Protein AF-A0A3D4ZFU0-F1 (afdb_monomer_lite)

Foldseek 3Di:
DDPVVVVVVVVCVVVVHDDDDPDDPCVVVLLVCLQPAQEDEDPPDAAPDAEFDDDPVLVSLVSNQPHPHAYEYEQDWPRFYPNYDLPGRTHPHPYYDHDDDDDPSVPDPSD

Radius of gyration: 14.3 Å; chains: 1; bounding box: 29×37×35 Å

Sequence (111 aa):
MSESCARHRLVAQAYALVSLQAENTEFTRLFSELQHADWIVDGLMGTGLKGPLNGIAASLVDAANQSKARILAVDVPSGLGDEVPSDAICIQADMTVTMGLLKRSMFHPST

pLDDT: mean 88.81, std 8.71, range [55.09, 98.44]

Secondary structure (DSSP, 8-state):
--HHHHHHHHHHHHTTPPPP--STT-HHHHHHHHHH-SEEEE-S--TT--S---HHHHHHHHHHHTSSSEEEEESS-TT--TTS-TTS-----SEEE-SSS--GGGG-TT-

Structure (mmCIF, N/CA/C/O backbone):
data_AF-A0A3D4ZFU0-F1
#
_entry.id   AF-A0A3D4ZFU0-F1
#
loop_
_atom_site.group_PDB
_atom_site.id
_atom_site.type_symbol
_atom_site.label_atom_id
_atom_site.label_alt_id
_atom_site.label_comp_id
_atom_site.label_asym_id
_atom_site.label_entity_id
_atom_site.label_seq_id
_atom_site.pdbx_PDB_ins_code
_atom_site.Cartn_x
_atom_site.Cartn_y
_atom_site.Cartn_z
_atom_site.occupancy
_atom_site.B_iso_or_equiv
_atom_site.auth_seq_id
_atom_site.auth_comp_id
_atom_site.auth_asym_id
_atom_site.auth_atom_id
_atom_site.pdbx_PDB_model_num
ATOM 1 N N . MET A 1 1 ? 7.875 18.355 -5.203 1.00 63.47 1 MET A N 1
ATOM 2 C CA . MET A 1 1 ? 6.563 17.831 -5.654 1.00 63.47 1 MET A CA 1
ATOM 3 C C . MET A 1 1 ? 6.396 18.169 -7.131 1.00 63.47 1 MET A C 1
ATOM 5 O O . MET A 1 1 ? 6.777 19.271 -7.500 1.00 63.47 1 MET A O 1
ATOM 9 N N . SER A 1 2 ? 5.911 17.249 -7.973 1.00 79.88 2 SER A N 1
ATOM 10 C CA . SER A 1 2 ? 5.710 17.518 -9.410 1.00 79.88 2 SER A CA 1
ATOM 11 C C . SER A 1 2 ? 4.457 18.373 -9.662 1.00 79.88 2 SER A C 1
ATOM 13 O O . SER A 1 2 ? 3.543 18.392 -8.833 1.00 79.88 2 SER A O 1
ATOM 15 N N . GLU A 1 3 ? 4.378 19.039 -10.820 1.00 85.38 3 GLU A N 1
ATOM 16 C CA . GLU A 1 3 ? 3.187 19.808 -11.234 1.00 85.38 3 GLU A CA 1
ATOM 17 C C . GLU A 1 3 ? 1.920 18.939 -11.291 1.00 85.38 3 GLU A C 1
ATOM 19 O O . GLU A 1 3 ? 0.835 19.374 -10.908 1.00 85.38 3 GLU A O 1
ATOM 24 N N . SER A 1 4 ? 2.066 17.675 -11.700 1.00 85.00 4 SER A N 1
ATOM 25 C CA . SER A 1 4 ? 0.965 16.707 -11.734 1.00 85.00 4 SER A CA 1
ATOM 26 C C . SER A 1 4 ? 0.388 16.452 -10.336 1.00 85.00 4 SER A C 1
ATOM 28 O O . SER A 1 4 ? -0.825 16.532 -10.140 1.00 85.00 4 SER A O 1
ATOM 30 N N . CYS A 1 5 ? 1.247 16.228 -9.333 1.00 82.56 5 CYS A N 1
ATOM 31 C CA . CYS A 1 5 ? 0.810 16.042 -7.947 1.00 82.56 5 CYS A CA 1
ATOM 32 C C . CYS A 1 5 ? 0.103 17.288 -7.393 1.00 82.56 5 CYS A C 1
ATOM 34 O O . CYS A 1 5 ? -0.905 17.159 -6.698 1.00 82.56 5 CYS A O 1
ATOM 36 N N . ALA A 1 6 ? 0.603 18.487 -7.715 1.00 87.25 6 ALA A N 1
ATOM 37 C CA . ALA A 1 6 ? -0.034 19.738 -7.306 1.00 87.25 6 ALA A CA 1
ATOM 38 C C . ALA A 1 6 ? -1.454 19.856 -7.885 1.00 87.25 6 ALA A C 1
ATOM 40 O O . ALA A 1 6 ? -2.402 20.147 -7.157 1.00 87.25 6 ALA A O 1
ATOM 41 N N . ARG A 1 7 ? -1.621 19.541 -9.176 1.00 90.94 7 ARG A N 1
ATOM 42 C CA . ARG A 1 7 ? -2.923 19.569 -9.851 1.00 90.94 7 ARG A CA 1
ATOM 43 C 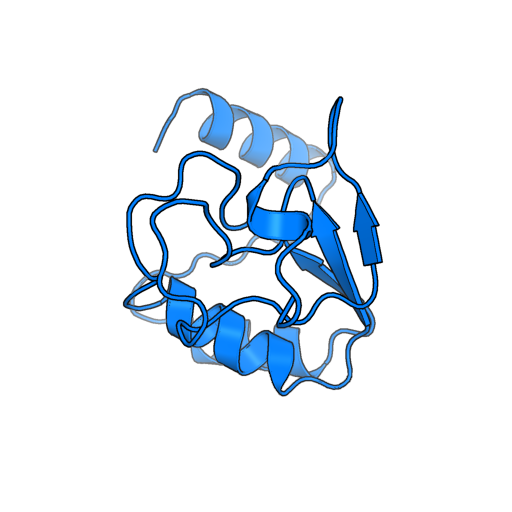C . ARG A 1 7 ? -3.913 18.560 -9.266 1.00 90.94 7 ARG A C 1
ATOM 45 O O . ARG A 1 7 ? -5.052 18.929 -9.002 1.00 90.94 7 ARG A O 1
ATOM 52 N N . HIS A 1 8 ? -3.501 17.314 -9.027 1.00 88.50 8 HIS A N 1
ATOM 53 C CA . HIS A 1 8 ? -4.396 16.312 -8.432 1.00 88.50 8 HIS A CA 1
ATOM 54 C C . HIS A 1 8 ? -4.832 16.687 -7.011 1.00 88.50 8 HIS A C 1
ATOM 56 O O . HIS A 1 8 ? -5.977 16.439 -6.639 1.00 88.50 8 HIS A O 1
ATOM 62 N N . ARG A 1 9 ? -3.967 17.360 -6.241 1.00 87.44 9 ARG A N 1
ATOM 63 C CA . ARG A 1 9 ? -4.326 17.876 -4.915 1.00 87.44 9 ARG A CA 1
ATOM 64 C C . ARG A 1 9 ? -5.427 18.936 -4.988 1.00 87.44 9 ARG A C 1
ATOM 66 O O . ARG A 1 9 ? -6.359 18.883 -4.195 1.00 87.44 9 ARG A O 1
ATOM 73 N N . LEU A 1 10 ? -5.354 19.850 -5.959 1.00 91.56 10 LEU A N 1
ATOM 74 C CA . LEU A 1 10 ? -6.406 20.850 -6.182 1.00 91.56 10 LEU A CA 1
ATOM 75 C C . LEU A 1 10 ? -7.742 20.197 -6.547 1.00 91.56 10 LEU A C 1
ATOM 77 O O . LEU A 1 10 ? -8.783 20.609 -6.046 1.00 91.56 10 LEU A O 1
ATOM 81 N N . VAL A 1 11 ? -7.715 19.152 -7.380 1.00 92.31 11 VAL A N 1
ATOM 82 C CA . VAL A 1 11 ? -8.921 18.384 -7.719 1.00 92.31 11 VAL A CA 1
ATOM 83 C C . VAL A 1 11 ? -9.514 17.737 -6.467 1.00 92.31 11 VAL A C 1
ATOM 85 O O . VAL A 1 11 ? -10.698 17.915 -6.203 1.00 92.31 11 VAL A O 1
ATOM 88 N N . ALA A 1 12 ? -8.703 17.055 -5.655 1.00 90.44 12 ALA A N 1
ATOM 89 C CA . ALA A 1 12 ? -9.164 16.441 -4.410 1.00 90.44 12 ALA A CA 1
ATOM 90 C C . ALA A 1 12 ? -9.807 17.468 -3.458 1.00 90.44 12 ALA A C 1
ATOM 92 O O . ALA A 1 12 ? -10.884 17.222 -2.917 1.00 90.44 12 ALA A O 1
ATOM 93 N N . GLN A 1 13 ? -9.193 18.647 -3.320 1.00 90.69 13 GLN A N 1
ATOM 94 C CA . GLN A 1 13 ? -9.732 19.750 -2.520 1.00 90.69 13 GLN A CA 1
ATOM 95 C C . GLN A 1 13 ? -11.059 20.286 -3.073 1.00 90.69 13 GLN A C 1
ATOM 97 O O . GLN A 1 13 ? -11.972 20.554 -2.296 1.00 90.69 13 GLN A O 1
ATOM 102 N N . ALA A 1 14 ? -11.200 20.405 -4.397 1.00 94.25 14 ALA A N 1
ATOM 103 C CA . ALA A 1 14 ? -12.447 20.837 -5.032 1.00 94.25 14 ALA A CA 1
ATOM 104 C C . ALA A 1 14 ? -13.608 19.853 -4.790 1.00 94.25 14 ALA A C 1
ATOM 106 O O . ALA A 1 14 ? -14.759 20.274 -4.711 1.00 94.25 14 ALA A O 1
ATOM 107 N N . TYR A 1 15 ? -13.302 18.564 -4.615 1.00 95.19 15 TYR A N 1
ATOM 108 C CA . TYR A 1 15 ? -14.259 17.530 -4.203 1.00 95.19 15 TYR A CA 1
ATOM 109 C C . TYR A 1 15 ? -14.418 17.407 -2.678 1.00 95.19 15 TYR A C 1
ATOM 111 O O . TYR A 1 15 ? -15.057 16.469 -2.209 1.00 95.19 15 TYR A O 1
ATOM 119 N N . ALA A 1 16 ? -13.852 18.338 -1.902 1.00 92.44 16 ALA A N 1
ATOM 120 C CA . ALA A 1 16 ? -13.870 18.338 -0.439 1.00 92.44 16 ALA A CA 1
ATOM 121 C C . ALA A 1 16 ? -13.289 17.060 0.201 1.00 92.44 16 ALA A C 1
ATOM 123 O O . ALA A 1 16 ? -13.655 16.695 1.320 1.00 92.44 16 ALA A O 1
ATOM 124 N N . LEU A 1 17 ? -12.360 16.387 -0.485 1.00 90.81 17 LEU A N 1
ATOM 125 C CA . LEU A 1 17 ? -11.630 15.268 0.101 1.00 90.81 17 LEU A CA 1
ATOM 126 C C . LEU A 1 17 ? -10.686 15.785 1.188 1.00 90.81 17 LEU A C 1
ATOM 128 O O . LEU A 1 17 ? -9.910 16.720 0.974 1.00 90.81 17 LEU A O 1
ATOM 132 N N . VAL A 1 18 ? -10.732 15.147 2.356 1.00 88.62 18 VAL A N 1
ATOM 133 C CA . VAL A 1 18 ? -9.812 15.447 3.455 1.00 88.62 18 VAL A CA 1
ATOM 134 C C . VAL A 1 18 ? -8.423 14.946 3.073 1.00 88.62 18 VAL A C 1
ATOM 136 O O . VAL A 1 18 ? -8.218 13.754 2.865 1.00 88.62 18 VAL A O 1
ATOM 139 N N . SER A 1 19 ? -7.457 15.859 2.990 1.00 87.31 19 SER A N 1
ATOM 140 C CA . SER A 1 19 ? -6.053 15.515 2.767 1.00 87.31 19 SER A CA 1
ATOM 141 C C . SER A 1 19 ? -5.275 15.608 4.073 1.00 87.31 19 SER A C 1
ATOM 143 O O . SER A 1 19 ? -5.217 16.685 4.670 1.00 87.31 19 SER A O 1
ATOM 145 N N . LEU A 1 20 ? -4.633 14.515 4.471 1.00 86.81 20 LEU A N 1
ATOM 146 C CA . LEU A 1 20 ? -3.648 14.509 5.549 1.00 86.81 20 LEU A CA 1
ATOM 147 C C . LEU A 1 20 ? -2.245 14.534 4.952 1.00 86.81 20 LEU A C 1
ATOM 149 O O . LEU A 1 20 ? -1.994 13.898 3.925 1.00 86.81 20 LEU A O 1
ATOM 153 N N . GLN A 1 21 ? -1.337 15.285 5.572 1.00 81.12 21 GLN A N 1
ATOM 154 C CA . GLN A 1 21 ? 0.051 15.350 5.126 1.00 81.12 21 GLN A CA 1
ATOM 155 C C . GLN A 1 21 ? 0.941 14.582 6.089 1.00 81.12 21 GLN A C 1
ATOM 157 O O . GLN A 1 21 ? 0.921 14.797 7.296 1.00 81.12 21 GLN A O 1
ATOM 162 N N . ALA A 1 22 ? 1.758 13.697 5.532 1.00 74.62 22 ALA A N 1
ATOM 163 C CA . ALA A 1 22 ? 2.764 12.965 6.275 1.00 74.62 22 ALA A CA 1
ATOM 164 C C . ALA A 1 22 ? 4.020 13.835 6.484 1.00 74.62 22 ALA A C 1
ATOM 166 O O . ALA A 1 22 ? 5.102 13.518 5.995 1.00 74.62 22 ALA A O 1
ATOM 167 N N . GLU A 1 23 ? 3.860 14.971 7.165 1.00 71.31 23 GLU A N 1
ATOM 168 C CA . GLU A 1 23 ? 4.960 15.800 7.670 1.00 71.31 23 GLU A CA 1
ATOM 169 C C . GLU A 1 23 ? 5.105 15.565 9.183 1.00 71.31 23 GLU A C 1
ATOM 171 O O . GLU A 1 23 ? 4.129 15.185 9.826 1.00 71.31 23 GLU A O 1
ATOM 176 N N . ASN A 1 24 ? 6.321 15.764 9.715 1.00 57.22 24 ASN A N 1
ATOM 177 C CA . ASN A 1 24 ? 6.918 15.332 11.003 1.00 57.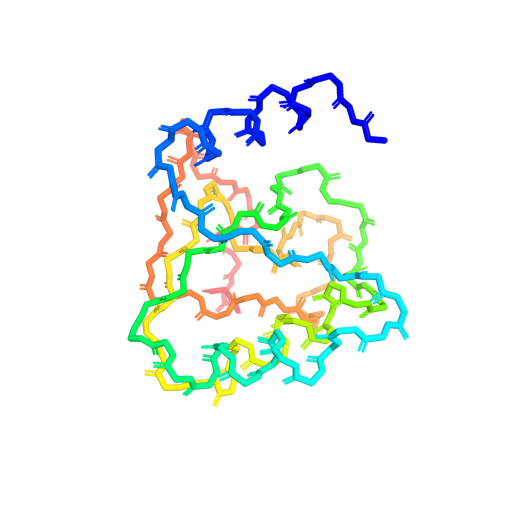22 24 ASN A CA 1
ATOM 178 C C . ASN A 1 24 ? 6.077 15.294 12.315 1.00 57.22 24 ASN A C 1
ATOM 180 O O . ASN A 1 24 ? 6.637 14.968 13.360 1.00 57.22 24 ASN A O 1
ATOM 184 N N . THR A 1 25 ? 4.775 15.576 12.321 1.00 55.09 25 THR A N 1
ATOM 185 C CA . THR A 1 25 ? 3.917 15.655 13.517 1.00 55.09 25 THR A CA 1
ATOM 186 C C . THR A 1 25 ? 2.514 15.038 13.395 1.00 55.09 25 THR A C 1
ATOM 188 O O . THR A 1 25 ? 1.845 14.932 14.419 1.00 55.09 25 THR A O 1
ATOM 191 N N . GLU A 1 26 ? 2.049 14.578 12.223 1.00 63.88 26 GLU A N 1
ATOM 192 C CA . GLU A 1 26 ? 0.666 14.052 12.069 1.00 63.88 26 GLU A CA 1
ATOM 193 C C . GLU A 1 26 ? 0.551 12.527 11.884 1.00 63.88 26 GLU A C 1
ATOM 195 O O . GLU A 1 26 ? -0.525 12.005 11.581 1.00 63.88 26 GLU A O 1
ATOM 200 N N . PHE A 1 27 ? 1.630 11.778 12.122 1.00 78.88 27 PHE A N 1
ATOM 201 C CA . PHE A 1 27 ? 1.638 10.324 11.937 1.00 78.88 27 PHE A CA 1
ATOM 202 C C . PHE A 1 27 ? 0.550 9.602 12.734 1.00 78.88 27 PHE A C 1
ATOM 204 O O . PHE A 1 27 ? -0.130 8.739 12.189 1.00 78.88 27 PHE A O 1
ATOM 211 N N . THR A 1 28 ? 0.316 9.994 13.988 1.00 83.62 28 THR A N 1
ATOM 212 C CA . THR A 1 28 ? -0.701 9.366 14.846 1.00 83.62 28 THR A CA 1
ATOM 213 C C . THR A 1 28 ? -2.093 9.424 14.228 1.00 83.62 28 THR A C 1
ATOM 215 O O . THR A 1 28 ? -2.816 8.429 14.240 1.00 83.62 28 THR A O 1
ATOM 218 N N . ARG A 1 29 ? -2.469 10.575 13.658 1.00 87.44 29 ARG A N 1
ATOM 219 C CA . ARG A 1 29 ? -3.772 10.730 13.011 1.00 87.44 29 ARG A CA 1
ATOM 220 C C . ARG A 1 29 ? -3.845 9.869 11.757 1.00 87.44 29 ARG A C 1
ATOM 222 O O . ARG A 1 29 ? -4.804 9.129 11.597 1.00 87.44 29 ARG A O 1
ATOM 229 N N . LEU A 1 30 ? -2.815 9.924 10.916 1.00 87.81 30 LEU A N 1
ATOM 230 C CA . LEU A 1 30 ? -2.755 9.163 9.670 1.00 87.81 30 LEU A CA 1
ATOM 231 C C . LEU A 1 30 ? -2.881 7.650 9.914 1.00 87.81 30 LEU A C 1
ATOM 233 O O . LEU A 1 30 ? -3.692 6.986 9.274 1.00 87.81 30 LEU A O 1
ATOM 237 N N . PHE A 1 31 ? -2.139 7.121 10.890 1.00 89.19 31 PHE A N 1
ATOM 238 C CA . PHE A 1 31 ? -2.232 5.717 11.284 1.00 89.19 31 PHE A CA 1
ATOM 239 C C . PHE A 1 31 ? -3.604 5.367 11.866 1.00 89.19 31 PHE A C 1
ATOM 241 O O . PHE A 1 31 ? -4.137 4.305 11.559 1.00 89.19 31 PHE A O 1
ATOM 248 N N . SER A 1 32 ? -4.206 6.260 12.656 1.00 91.12 32 SER A N 1
ATOM 249 C CA . SER A 1 32 ? -5.561 6.054 13.174 1.00 91.12 32 SER A CA 1
ATOM 250 C C . SER A 1 32 ? -6.599 5.951 12.055 1.00 91.12 32 SER A C 1
ATOM 252 O O . SER A 1 32 ? -7.443 5.061 12.114 1.00 91.12 32 SER A O 1
ATOM 254 N N . GLU A 1 33 ? -6.547 6.816 11.038 1.00 92.50 33 GLU A N 1
ATOM 255 C CA . GLU A 1 33 ? -7.485 6.758 9.904 1.00 92.50 33 GLU A CA 1
ATOM 256 C C . GLU A 1 33 ? -7.357 5.431 9.141 1.00 92.50 33 GLU A C 1
ATOM 258 O O . GLU A 1 33 ? -8.367 4.802 8.838 1.00 92.50 33 GLU A O 1
ATOM 263 N N . LEU A 1 34 ? -6.128 4.949 8.904 1.00 93.06 34 LEU A N 1
ATOM 264 C CA . LEU A 1 34 ? -5.903 3.651 8.250 1.00 93.06 34 LEU A CA 1
ATOM 265 C C . LEU A 1 34 ? -6.529 2.488 9.033 1.00 93.06 34 LEU A C 1
ATOM 267 O O . LEU A 1 34 ? -7.076 1.570 8.432 1.00 93.06 34 LEU A O 1
ATOM 271 N N . GLN A 1 35 ? -6.482 2.526 10.367 1.00 92.44 35 GLN A N 1
ATOM 272 C CA . GLN A 1 35 ? -7.040 1.462 11.212 1.00 92.44 35 GLN A CA 1
ATOM 273 C C . GLN A 1 35 ? -8.574 1.450 11.267 1.00 92.44 35 GLN A C 1
ATOM 275 O O . GLN A 1 35 ? -9.159 0.411 11.571 1.00 92.44 35 GLN A O 1
ATOM 280 N N . HIS A 1 36 ? -9.222 2.582 10.987 1.00 94.31 36 HIS A N 1
ATOM 281 C CA . HIS A 1 36 ? -10.684 2.710 11.004 1.00 94.31 36 HIS A CA 1
ATOM 282 C C . HIS A 1 36 ? -11.305 2.706 9.604 1.00 94.31 36 HIS A C 1
ATOM 284 O O . HIS A 1 36 ? -12.526 2.775 9.483 1.00 94.31 36 HIS A O 1
ATOM 290 N N . ALA A 1 37 ? -10.489 2.639 8.554 1.00 96.19 37 ALA A N 1
ATOM 291 C CA . ALA A 1 37 ? -10.969 2.595 7.187 1.00 96.19 37 ALA A CA 1
ATOM 292 C C . ALA A 1 37 ? -11.652 1.253 6.876 1.00 96.19 37 ALA A C 1
ATOM 294 O O . ALA A 1 37 ? -11.162 0.187 7.243 1.00 96.19 37 ALA A O 1
ATOM 295 N N . ASP A 1 38 ? -12.751 1.302 6.124 1.00 97.69 38 ASP A N 1
ATOM 296 C CA . ASP A 1 38 ? -13.336 0.105 5.505 1.00 97.69 38 ASP A CA 1
ATOM 297 C C . ASP A 1 38 ? -12.596 -0.275 4.213 1.00 97.69 38 ASP A C 1
ATOM 299 O O . ASP A 1 38 ? -12.490 -1.451 3.858 1.00 97.69 38 ASP A O 1
ATOM 303 N N . TRP A 1 39 ? -12.084 0.737 3.504 1.00 97.75 39 TRP A N 1
ATOM 304 C CA . TRP A 1 39 ? -11.334 0.604 2.261 1.00 97.75 39 TRP A CA 1
ATOM 305 C C . TRP A 1 39 ? -10.108 1.510 2.254 1.00 97.75 39 TRP A C 1
ATOM 307 O O . TRP A 1 39 ? -10.186 2.686 2.611 1.00 97.75 39 TRP A O 1
ATOM 317 N N . ILE A 1 40 ? -9.002 0.975 1.750 1.00 97.81 40 ILE A N 1
ATOM 318 C CA . ILE A 1 40 ? -7.772 1.701 1.453 1.00 97.81 40 ILE A CA 1
ATOM 319 C C . ILE A 1 40 ? -7.543 1.621 -0.054 1.00 97.81 40 ILE A C 1
ATOM 321 O O . ILE A 1 40 ? -7.525 0.539 -0.638 1.00 97.81 40 ILE A O 1
ATOM 325 N N . VAL A 1 41 ? -7.361 2.777 -0.689 1.00 96.75 41 VAL A N 1
ATOM 326 C CA . VAL A 1 41 ? -6.954 2.853 -2.095 1.00 96.75 41 VAL A CA 1
ATOM 327 C C . VAL A 1 41 ? -5.475 3.198 -2.139 1.00 96.75 41 VAL A C 1
ATOM 329 O O . VAL A 1 41 ? -5.075 4.303 -1.769 1.00 96.75 41 VAL A O 1
ATOM 332 N N . ASP A 1 42 ? -4.669 2.245 -2.582 1.00 96.12 42 ASP A N 1
ATOM 333 C CA . ASP A 1 42 ? -3.235 2.411 -2.736 1.00 96.12 42 ASP A CA 1
ATOM 334 C C . ASP A 1 42 ? -2.903 3.033 -4.100 1.00 96.12 42 ASP A C 1
ATOM 336 O O . ASP A 1 42 ? -3.174 2.470 -5.158 1.00 96.12 42 ASP A O 1
ATOM 340 N N . GLY A 1 43 ? -2.298 4.215 -4.050 1.00 92.81 43 GLY A N 1
ATOM 341 C CA . GLY A 1 43 ? -1.682 4.894 -5.188 1.00 92.81 43 GLY A CA 1
ATOM 342 C C . GLY A 1 43 ? -0.383 5.584 -4.776 1.00 92.81 43 GLY A C 1
ATOM 343 O O . GLY A 1 43 ? -0.073 6.665 -5.283 1.00 92.81 43 GLY A O 1
ATOM 344 N N . LEU A 1 44 ? 0.324 5.018 -3.790 1.00 91.00 44 LEU A N 1
ATOM 345 C CA . LEU A 1 44 ? 1.509 5.629 -3.188 1.00 91.00 44 LEU A CA 1
ATOM 346 C C . LEU A 1 44 ? 2.710 5.611 -4.149 1.00 91.00 44 LEU A C 1
ATOM 348 O O . LEU A 1 44 ? 3.424 6.610 -4.256 1.00 91.00 44 LEU A O 1
ATOM 352 N N . MET A 1 45 ? 2.915 4.503 -4.863 1.00 87.00 45 MET A N 1
ATOM 353 C CA . MET A 1 45 ? 3.952 4.309 -5.877 1.00 87.00 45 MET A CA 1
ATOM 354 C C . MET A 1 45 ? 3.428 3.421 -7.012 1.00 87.00 45 MET A C 1
ATOM 356 O O . MET A 1 45 ? 2.73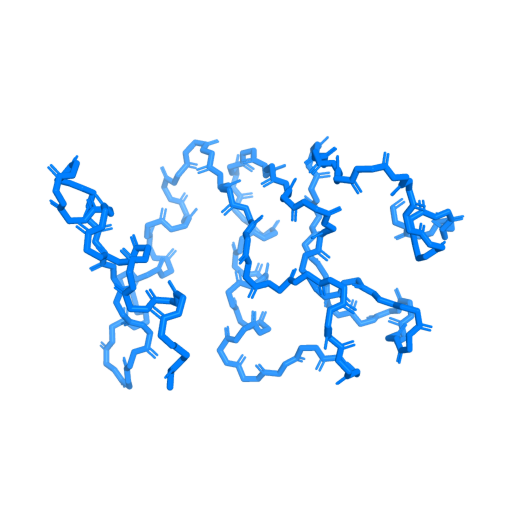3 2.448 -6.772 1.00 87.00 45 MET A O 1
ATOM 360 N N . GLY A 1 46 ? 3.807 3.737 -8.252 1.00 79.69 46 GLY A N 1
ATOM 361 C CA . GLY A 1 46 ? 3.551 2.888 -9.423 1.00 79.69 46 GLY A CA 1
ATOM 362 C C . GLY A 1 46 ? 4.837 2.267 -9.972 1.00 79.69 46 GLY A C 1
ATOM 363 O O . GLY A 1 46 ? 5.834 2.126 -9.265 1.00 79.69 46 GLY A O 1
ATOM 364 N N . THR A 1 47 ? 4.876 2.000 -11.280 1.00 75.38 47 THR A N 1
ATOM 365 C CA . THR A 1 47 ? 6.021 1.358 -11.969 1.00 75.38 47 THR A CA 1
ATOM 366 C C . THR A 1 47 ? 7.356 2.110 -11.907 1.00 75.38 47 THR A C 1
ATOM 368 O O . THR A 1 47 ? 8.370 1.595 -12.364 1.00 75.38 47 THR A O 1
ATOM 371 N N . GLY A 1 48 ? 7.369 3.352 -11.419 1.00 76.44 48 GLY A N 1
ATOM 372 C CA . GLY A 1 48 ? 8.572 4.182 -11.316 1.00 76.44 48 GLY A CA 1
ATOM 373 C C . GLY A 1 48 ? 9.432 3.915 -10.078 1.00 76.44 48 GLY A C 1
ATOM 374 O O . GLY A 1 48 ? 10.449 4.591 -9.910 1.00 76.44 48 GLY A O 1
ATOM 375 N N . LEU A 1 49 ? 9.024 2.991 -9.201 1.00 83.44 49 LEU A N 1
ATOM 376 C CA . LEU A 1 49 ? 9.760 2.655 -7.986 1.00 83.44 49 LEU A CA 1
ATOM 377 C C . LEU A 1 49 ? 11.130 2.042 -8.323 1.00 83.44 49 LEU A C 1
ATOM 379 O O . LEU A 1 49 ? 11.232 1.117 -9.125 1.00 83.44 49 LEU A O 1
ATOM 383 N N . LYS A 1 50 ? 12.184 2.559 -7.683 1.00 82.00 50 LYS A N 1
ATOM 384 C CA . LYS A 1 50 ? 13.555 2.047 -7.789 1.00 82.00 50 LYS A CA 1
ATOM 385 C C . LYS A 1 50 ? 14.019 1.590 -6.411 1.00 82.00 50 LYS A C 1
ATOM 387 O O . LYS A 1 50 ? 14.316 2.427 -5.560 1.00 82.00 50 LYS A O 1
ATOM 392 N N . GLY A 1 51 ? 14.078 0.277 -6.209 1.00 88.00 51 GLY A N 1
ATOM 393 C CA . GLY A 1 51 ? 14.422 -0.333 -4.925 1.00 88.00 51 GLY A CA 1
ATOM 394 C C . GLY A 1 51 ? 13.276 -0.338 -3.896 1.00 88.00 51 GLY A C 1
ATOM 395 O O . GLY A 1 51 ? 12.177 0.138 -4.182 1.00 88.00 51 GLY A O 1
ATOM 396 N N 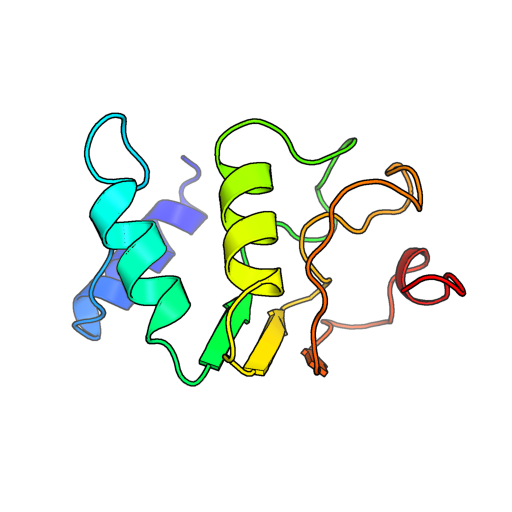. PRO A 1 52 ? 13.515 -0.910 -2.702 1.00 93.06 52 PRO A N 1
ATOM 397 C CA . PRO A 1 52 ? 12.485 -1.106 -1.684 1.00 93.06 52 PRO A CA 1
ATOM 398 C C . PRO A 1 52 ? 11.981 0.215 -1.088 1.00 93.06 52 PRO A C 1
ATOM 400 O O . PRO A 1 52 ? 12.715 1.205 -0.999 1.00 93.06 52 PRO A O 1
ATOM 403 N N . LEU A 1 53 ? 10.727 0.208 -0.623 1.00 93.50 53 LEU A N 1
ATOM 404 C CA . LEU A 1 53 ? 10.160 1.326 0.132 1.00 93.50 53 LEU A CA 1
ATOM 405 C C . LEU A 1 53 ? 10.957 1.574 1.416 1.00 93.50 53 LEU A C 1
ATOM 407 O O . LEU A 1 53 ? 11.459 0.651 2.055 1.00 93.50 53 LEU A O 1
ATOM 411 N N . ASN A 1 54 ? 11.043 2.838 1.819 1.00 91.69 54 ASN A N 1
ATOM 412 C CA . ASN A 1 54 ? 11.733 3.248 3.035 1.00 91.69 54 ASN A CA 1
ATOM 413 C C . ASN A 1 54 ? 10.992 4.391 3.741 1.00 91.69 54 ASN A C 1
ATOM 415 O O . ASN A 1 54 ? 10.047 4.979 3.204 1.00 91.69 54 ASN A O 1
ATOM 419 N N . GLY A 1 55 ? 11.420 4.676 4.974 1.00 91.12 55 GLY A N 1
ATOM 420 C CA . GLY A 1 55 ? 10.864 5.743 5.799 1.00 91.12 55 GLY A CA 1
ATOM 421 C C . GLY A 1 55 ? 9.348 5.630 5.951 1.00 91.12 55 GLY A C 1
ATOM 422 O O . GLY A 1 55 ? 8.807 4.544 6.150 1.00 91.12 55 GLY A O 1
ATOM 423 N N . ILE A 1 56 ? 8.660 6.762 5.816 1.00 88.94 56 ILE A N 1
ATOM 424 C CA . ILE A 1 56 ? 7.212 6.830 6.002 1.00 88.94 56 ILE A CA 1
ATOM 425 C C . ILE A 1 56 ? 6.425 5.962 5.018 1.00 88.94 56 ILE A C 1
ATOM 427 O O . ILE A 1 56 ? 5.404 5.400 5.395 1.00 88.94 56 ILE A O 1
ATOM 431 N N . ALA A 1 57 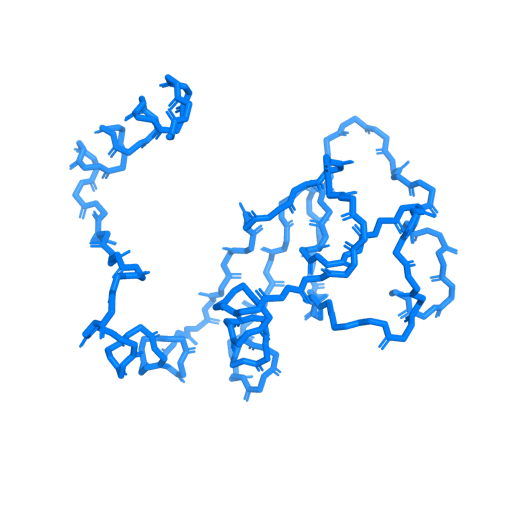? 6.893 5.814 3.776 1.00 91.19 57 ALA A N 1
ATOM 432 C CA . ALA A 1 57 ? 6.192 4.998 2.792 1.00 91.19 57 ALA A CA 1
ATOM 433 C C . ALA A 1 57 ? 6.113 3.537 3.257 1.00 91.19 57 ALA A C 1
ATOM 435 O O . ALA A 1 57 ? 5.038 2.948 3.236 1.00 91.19 57 ALA A O 1
ATOM 436 N N . ALA A 1 58 ? 7.224 2.991 3.763 1.00 93.75 58 ALA A N 1
ATOM 437 C CA . ALA A 1 58 ? 7.248 1.646 4.333 1.00 93.75 58 ALA A CA 1
ATOM 438 C C . ALA A 1 58 ? 6.333 1.532 5.565 1.00 93.75 58 ALA A C 1
ATOM 440 O O . ALA A 1 58 ? 5.570 0.577 5.669 1.00 93.75 58 ALA A O 1
ATOM 441 N N . SER A 1 59 ? 6.345 2.523 6.465 1.00 92.88 59 SER A N 1
ATOM 442 C CA . SER A 1 59 ? 5.476 2.510 7.651 1.00 92.88 59 SER A CA 1
ATOM 443 C C . SER A 1 59 ? 3.983 2.570 7.306 1.00 92.88 59 SER A C 1
ATOM 445 O O . SER A 1 59 ? 3.177 1.931 7.975 1.00 92.88 59 SER A O 1
ATOM 447 N N . LEU A 1 60 ? 3.598 3.318 6.267 1.00 93.31 60 LEU A N 1
ATOM 448 C CA . LEU A 1 60 ? 2.206 3.380 5.811 1.00 93.31 60 LEU A CA 1
ATOM 449 C C . LEU A 1 60 ? 1.745 2.067 5.193 1.00 93.31 60 LEU A C 1
ATOM 451 O O . LEU A 1 60 ? 0.629 1.640 5.470 1.00 93.31 60 LEU A O 1
ATOM 455 N N . VAL A 1 61 ? 2.603 1.425 4.398 1.00 95.75 61 VAL A N 1
ATOM 456 C CA . VAL A 1 61 ? 2.312 0.100 3.842 1.00 95.75 61 VAL A CA 1
ATOM 457 C C . VAL A 1 61 ? 2.148 -0.931 4.956 1.00 95.75 61 VAL A C 1
ATOM 459 O O . VAL A 1 61 ? 1.180 -1.686 4.938 1.00 95.75 61 VAL A O 1
ATOM 462 N N . ASP A 1 62 ? 3.028 -0.920 5.959 1.00 95.81 62 ASP A N 1
ATOM 463 C CA . ASP A 1 62 ? 2.925 -1.821 7.111 1.00 95.81 62 ASP A CA 1
ATOM 464 C C . ASP A 1 62 ? 1.597 -1.636 7.864 1.00 95.81 62 ASP A C 1
ATOM 466 O O . ASP A 1 62 ? 0.852 -2.589 8.089 1.00 95.81 62 ASP A O 1
ATOM 470 N N . ALA A 1 63 ? 1.238 -0.387 8.171 1.00 95.25 63 ALA A N 1
ATOM 471 C CA . ALA A 1 63 ? -0.011 -0.083 8.861 1.00 95.25 63 ALA A CA 1
ATOM 472 C C . ALA A 1 63 ? -1.261 -0.415 8.032 1.00 95.25 63 ALA A C 1
ATOM 474 O O . ALA A 1 63 ? -2.262 -0.854 8.599 1.00 95.25 63 ALA A O 1
ATOM 475 N N . ALA A 1 64 ? -1.216 -0.211 6.712 1.00 96.81 64 ALA A N 1
ATOM 476 C CA . ALA A 1 64 ? -2.305 -0.574 5.813 1.00 96.81 64 ALA A CA 1
ATOM 477 C C . ALA A 1 64 ? -2.513 -2.094 5.787 1.00 96.81 64 ALA A C 1
ATOM 479 O O . ALA A 1 64 ? -3.635 -2.550 5.999 1.00 96.81 64 ALA A O 1
ATOM 480 N N . ASN A 1 65 ? -1.436 -2.871 5.629 1.00 96.81 65 ASN A N 1
ATOM 481 C CA . ASN A 1 65 ? -1.487 -4.337 5.607 1.00 96.81 65 ASN A CA 1
ATOM 482 C C . ASN A 1 65 ? -1.966 -4.943 6.938 1.00 96.81 65 ASN A C 1
ATOM 484 O O . ASN A 1 65 ? -2.576 -6.007 6.947 1.00 96.81 65 ASN A O 1
ATOM 488 N N . GLN A 1 66 ? -1.698 -4.280 8.068 1.00 96.38 66 GLN A N 1
ATOM 489 C CA . GLN A 1 66 ? -2.180 -4.709 9.388 1.00 96.38 66 GLN A CA 1
ATOM 490 C C . GLN A 1 66 ? -3.620 -4.261 9.691 1.00 96.38 66 GLN A C 1
ATOM 492 O O . GLN A 1 66 ? -4.199 -4.690 10.692 1.00 96.38 66 GLN A O 1
ATOM 497 N N . SER A 1 67 ? -4.195 -3.375 8.873 1.00 96.75 67 SER A N 1
ATOM 498 C CA . SER A 1 67 ? -5.573 -2.914 9.050 1.00 96.75 67 SER A CA 1
ATOM 499 C C . SER A 1 67 ? -6.585 -4.011 8.694 1.00 96.75 67 SER A C 1
ATOM 501 O O . SER A 1 67 ? -6.259 -5.029 8.088 1.00 96.75 67 SER A O 1
ATOM 503 N N . LYS A 1 68 ? -7.852 -3.797 9.063 1.00 96.62 68 LYS A N 1
ATOM 504 C CA . LYS A 1 68 ? -8.969 -4.662 8.638 1.00 96.62 68 LYS A CA 1
ATOM 505 C C . LYS A 1 68 ? -9.624 -4.193 7.335 1.00 96.62 68 LYS A C 1
ATOM 507 O O . LYS A 1 68 ? -10.621 -4.784 6.920 1.00 96.62 68 LYS A O 1
ATOM 512 N N . ALA A 1 69 ? -9.114 -3.115 6.745 1.00 97.94 69 ALA A N 1
ATOM 513 C CA . ALA A 1 69 ? -9.675 -2.520 5.547 1.00 97.94 69 ALA A CA 1
ATOM 514 C C . ALA A 1 69 ? -9.438 -3.423 4.335 1.00 97.94 69 ALA A C 1
ATOM 516 O O . ALA A 1 69 ? -8.428 -4.119 4.253 1.00 97.94 69 ALA A O 1
ATOM 517 N N . ARG A 1 70 ? -10.334 -3.343 3.351 1.00 98.25 70 ARG A N 1
ATOM 518 C CA . ARG A 1 70 ? -10.055 -3.883 2.019 1.00 98.25 70 ARG A CA 1
ATOM 519 C C . ARG A 1 70 ? -9.104 -2.973 1.265 1.00 98.25 70 ARG A C 1
ATOM 521 O O . ARG A 1 70 ? -9.313 -1.760 1.244 1.00 98.25 70 ARG A O 1
ATOM 528 N N . ILE A 1 71 ? -8.107 -3.537 0.598 1.00 98.44 71 ILE A N 1
ATOM 529 C CA . ILE A 1 71 ? -7.080 -2.766 -0.098 1.00 98.44 71 ILE A CA 1
ATOM 530 C C . ILE A 1 71 ? -7.225 -2.917 -1.616 1.00 98.44 71 ILE A C 1
ATOM 532 O O . ILE A 1 71 ? -7.150 -4.013 -2.170 1.00 98.44 71 ILE A O 1
ATOM 536 N N . LEU A 1 72 ? -7.416 -1.787 -2.298 1.00 97.88 72 LEU A N 1
ATOM 537 C CA . LEU A 1 72 ? -7.444 -1.674 -3.755 1.00 97.88 72 LEU A CA 1
ATOM 538 C C . LEU A 1 72 ? -6.186 -0.948 -4.234 1.00 97.88 72 LEU A C 1
ATOM 540 O O . LEU A 1 72 ? -6.052 0.251 -3.997 1.00 97.88 72 LEU A O 1
ATOM 544 N N . ALA A 1 73 ? -5.303 -1.631 -4.953 1.00 96.25 73 ALA A N 1
ATOM 545 C CA . ALA A 1 73 ? -4.142 -0.998 -5.567 1.00 96.25 73 ALA A CA 1
ATOM 546 C C . ALA A 1 73 ? -4.453 -0.442 -6.962 1.00 96.25 73 ALA A C 1
ATOM 548 O O . ALA A 1 73 ? -5.161 -1.057 -7.770 1.00 96.25 73 ALA A O 1
ATOM 549 N N . VAL A 1 74 ? -3.889 0.726 -7.256 1.00 94.38 74 VAL A N 1
ATOM 550 C CA . VAL A 1 74 ? -3.961 1.384 -8.559 1.00 94.38 74 VAL A CA 1
ATOM 551 C C . VAL A 1 74 ? -2.643 1.186 -9.291 1.00 94.38 74 VAL A C 1
ATOM 553 O O . VAL A 1 74 ? -1.575 1.501 -8.784 1.00 94.38 74 VAL A O 1
ATOM 556 N N . ASP A 1 75 ? -2.738 0.723 -10.531 1.00 91.94 75 ASP A N 1
ATOM 557 C CA . ASP A 1 75 ? -1.633 0.372 -11.419 1.00 91.94 75 ASP A CA 1
ATOM 558 C C . ASP A 1 75 ? -0.835 -0.867 -10.989 1.00 91.94 75 ASP A C 1
ATOM 560 O O . ASP A 1 75 ? -0.842 -1.865 -11.718 1.00 91.94 75 ASP A O 1
ATOM 564 N N . VAL A 1 76 ? -0.178 -0.805 -9.829 1.00 92.50 76 VAL A N 1
ATOM 565 C CA . VAL A 1 76 ? 0.625 -1.865 -9.200 1.00 92.50 76 VAL A CA 1
ATOM 566 C C . VAL A 1 76 ? 0.571 -1.671 -7.678 1.00 92.50 76 VAL A C 1
ATOM 568 O O . VAL A 1 76 ? 0.606 -0.519 -7.253 1.00 92.50 76 VAL A O 1
ATOM 571 N N . PRO A 1 77 ? 0.517 -2.734 -6.848 1.00 95.06 77 PRO A N 1
ATOM 572 C CA . PRO A 1 77 ? 0.673 -2.583 -5.404 1.00 95.06 77 PRO A CA 1
ATOM 573 C C . PRO A 1 77 ? 1.978 -1.864 -5.053 1.00 95.06 77 PRO A C 1
ATOM 575 O O . PRO A 1 77 ? 3.060 -2.238 -5.517 1.00 95.06 77 PRO A O 1
ATOM 578 N N . SER A 1 78 ? 1.890 -0.825 -4.233 1.00 95.56 78 SER A N 1
ATOM 579 C CA . SER A 1 78 ? 3.042 -0.029 -3.829 1.00 95.56 78 SER A CA 1
ATOM 580 C C . SER A 1 78 ? 4.061 -0.883 -3.090 1.00 95.56 78 SER A C 1
ATOM 582 O O . SER A 1 78 ? 3.741 -1.553 -2.111 1.00 95.56 78 SER A O 1
ATOM 584 N N . GLY A 1 79 ? 5.314 -0.808 -3.538 1.00 93.81 79 GLY A N 1
ATOM 585 C CA . GLY A 1 79 ? 6.408 -1.647 -3.044 1.00 93.81 79 GLY A CA 1
ATOM 586 C C . GLY A 1 79 ? 6.727 -2.830 -3.951 1.00 93.81 79 GLY A C 1
ATOM 587 O O . GLY A 1 79 ? 7.806 -3.397 -3.825 1.00 93.81 79 GLY A O 1
ATOM 588 N N . LEU A 1 80 ? 5.872 -3.141 -4.927 1.00 92.50 80 LEU A N 1
ATOM 589 C CA . LEU A 1 80 ? 6.178 -4.116 -5.964 1.00 92.50 80 LEU A CA 1
ATOM 590 C C . LEU A 1 80 ? 6.866 -3.449 -7.164 1.00 92.50 80 LEU A C 1
ATOM 592 O O . LEU A 1 80 ? 6.428 -2.415 -7.667 1.00 92.50 80 LEU A O 1
ATOM 596 N N . GLY A 1 81 ? 7.917 -4.078 -7.685 1.00 89.62 81 GLY A N 1
ATOM 597 C CA . GLY A 1 81 ? 8.601 -3.613 -8.888 1.00 89.62 81 GLY A CA 1
ATOM 598 C C . GLY A 1 81 ? 9.623 -4.619 -9.401 1.00 89.62 81 GLY A C 1
ATOM 599 O O . GLY A 1 81 ? 10.043 -5.509 -8.671 1.00 89.62 81 GLY A O 1
ATOM 600 N N . ASP A 1 82 ? 10.027 -4.469 -10.662 1.00 85.75 82 ASP A N 1
ATOM 601 C CA . ASP A 1 82 ? 10.945 -5.405 -11.327 1.00 85.75 82 ASP A CA 1
ATOM 602 C C . ASP A 1 82 ? 12.357 -5.403 -10.700 1.00 85.75 82 ASP A C 1
ATOM 604 O O . ASP A 1 82 ? 13.059 -6.408 -10.746 1.00 85.75 82 ASP A O 1
ATOM 608 N N . GLU A 1 83 ? 12.771 -4.279 -10.105 1.00 86.06 83 GLU A N 1
ATOM 609 C CA . GLU A 1 83 ? 14.070 -4.104 -9.431 1.00 86.06 83 GLU A CA 1
ATOM 610 C C . GLU A 1 83 ? 13.957 -4.172 -7.894 1.00 86.06 83 GLU A C 1
ATOM 612 O O . GLU A 1 83 ? 14.904 -3.827 -7.182 1.00 86.06 83 GLU A O 1
ATOM 617 N N . VAL A 1 84 ? 12.796 -4.566 -7.361 1.00 88.56 84 VAL A N 1
ATOM 618 C CA . VAL A 1 84 ? 12.556 -4.648 -5.916 1.00 88.56 84 VAL A CA 1
ATOM 619 C C . VAL A 1 84 ? 12.668 -6.107 -5.458 1.00 88.56 84 VAL A C 1
ATOM 621 O O . VAL A 1 84 ? 12.076 -6.978 -6.095 1.00 88.56 84 VAL A O 1
ATOM 624 N N . PRO A 1 85 ? 13.410 -6.408 -4.372 1.00 88.94 85 PRO A N 1
ATOM 625 C CA . PRO A 1 85 ? 13.447 -7.753 -3.806 1.00 88.94 85 PRO A CA 1
ATOM 626 C C . PRO A 1 85 ? 12.043 -8.274 -3.486 1.00 88.94 85 PRO A C 1
ATOM 628 O O . PRO A 1 85 ? 11.204 -7.535 -2.977 1.00 88.94 85 PRO A O 1
ATOM 631 N N . SER A 1 86 ? 11.789 -9.554 -3.757 1.00 84.88 86 SER A N 1
ATOM 632 C C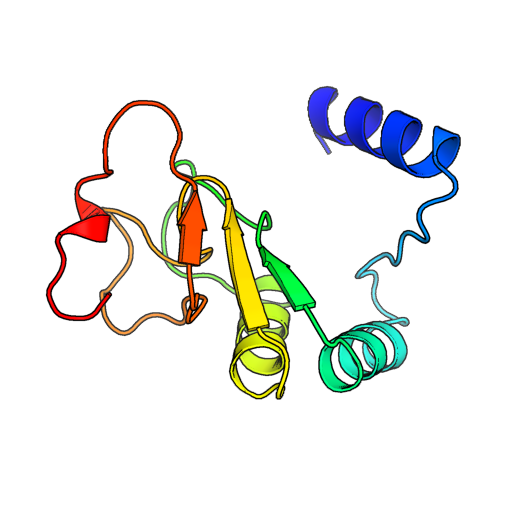A . SER A 1 86 ? 10.467 -10.172 -3.573 1.00 84.88 86 SER A CA 1
ATOM 633 C C . SER A 1 86 ? 9.999 -10.237 -2.115 1.00 84.88 86 SER A C 1
ATOM 635 O O . SER A 1 86 ? 8.815 -10.434 -1.864 1.00 84.88 86 SER A O 1
ATOM 637 N N . ASP A 1 87 ? 10.925 -10.133 -1.163 1.00 88.62 87 ASP A N 1
ATOM 638 C CA . ASP A 1 87 ? 10.690 -10.107 0.283 1.00 88.62 87 ASP A CA 1
ATOM 639 C C . ASP A 1 87 ? 10.614 -8.681 0.856 1.00 88.62 87 ASP A C 1
ATOM 641 O O . ASP A 1 87 ? 10.420 -8.503 2.061 1.00 88.62 87 ASP A O 1
ATOM 645 N N . ALA A 1 88 ? 10.756 -7.655 0.011 1.00 93.19 88 ALA A N 1
ATOM 646 C CA . ALA A 1 88 ? 10.565 -6.277 0.427 1.00 93.19 88 ALA A CA 1
ATOM 647 C C . ALA A 1 88 ? 9.099 -6.011 0.787 1.00 93.19 88 ALA A C 1
ATOM 649 O O . ALA A 1 88 ? 8.172 -6.615 0.247 1.00 93.19 88 ALA A O 1
ATOM 650 N N . ILE A 1 89 ? 8.889 -5.048 1.685 1.00 95.12 89 ILE A N 1
ATOM 651 C CA . ILE A 1 89 ? 7.543 -4.647 2.076 1.00 95.12 89 ILE A CA 1
ATOM 652 C C . ILE A 1 89 ? 6.764 -4.097 0.874 1.00 95.12 89 ILE A C 1
ATOM 654 O O . ILE A 1 89 ? 7.228 -3.210 0.154 1.00 95.12 89 ILE A O 1
ATOM 658 N N . CYS A 1 90 ? 5.562 -4.628 0.688 1.00 95.38 90 CYS A N 1
ATOM 659 C CA . CYS A 1 90 ? 4.653 -4.293 -0.394 1.00 95.38 90 CYS A CA 1
ATOM 660 C C . CYS A 1 90 ? 3.214 -4.328 0.124 1.00 95.38 90 CYS A C 1
ATOM 662 O O . CYS A 1 90 ? 2.906 -5.061 1.069 1.00 95.38 90 CYS A O 1
ATOM 664 N N . ILE A 1 91 ? 2.337 -3.533 -0.481 1.00 96.81 91 ILE A N 1
ATOM 665 C CA . ILE A 1 91 ? 0.900 -3.591 -0.227 1.00 96.81 91 ILE A CA 1
ATOM 666 C C . ILE A 1 91 ? 0.349 -4.982 -0.568 1.00 96.81 91 ILE A C 1
ATOM 668 O O . ILE A 1 91 ? 0.554 -5.501 -1.664 1.00 96.81 91 ILE A O 1
ATOM 672 N N . GLN A 1 92 ? -0.405 -5.555 0.369 1.00 95.44 92 GLN A N 1
ATOM 673 C CA . GLN A 1 92 ? -1.165 -6.789 0.187 1.00 95.44 92 GLN A CA 1
ATOM 674 C C . GLN A 1 92 ? -2.577 -6.441 -0.291 1.00 95.44 92 GLN A C 1
ATOM 676 O O . GLN A 1 92 ? -3.517 -6.349 0.494 1.00 95.44 92 GLN A O 1
ATOM 681 N N . ALA A 1 93 ? -2.709 -6.164 -1.588 1.00 95.69 93 ALA A N 1
ATOM 682 C CA . ALA A 1 93 ? -3.977 -5.737 -2.168 1.00 95.69 93 ALA A CA 1
ATOM 683 C C . ALA A 1 93 ? -4.962 -6.906 -2.332 1.00 95.69 93 ALA A C 1
ATOM 685 O O . ALA A 1 93 ? -4.618 -7.929 -2.918 1.00 95.69 93 ALA A O 1
ATOM 686 N N . ASP A 1 94 ? -6.220 -6.714 -1.929 1.00 97.00 94 ASP A N 1
ATOM 687 C CA . ASP A 1 94 ? -7.316 -7.628 -2.281 1.00 97.00 94 ASP A CA 1
ATOM 688 C C . ASP A 1 94 ? -7.605 -7.593 -3.787 1.00 97.00 94 ASP A C 1
ATOM 690 O O . ASP A 1 94 ? -8.025 -8.584 -4.386 1.00 97.00 94 ASP A O 1
ATOM 694 N N . MET A 1 95 ? -7.430 -6.419 -4.402 1.00 95.62 95 MET A N 1
ATOM 695 C CA . MET A 1 95 ? -7.629 -6.199 -5.831 1.00 95.62 95 MET A CA 1
ATOM 696 C C . MET A 1 95 ? -6.637 -5.170 -6.359 1.00 95.62 95 MET A C 1
ATOM 698 O O . MET A 1 95 ? -6.342 -4.180 -5.696 1.00 95.62 95 MET A O 1
ATOM 702 N N . THR A 1 96 ? -6.183 -5.353 -7.599 1.00 94.38 96 THR A N 1
ATOM 703 C CA . THR A 1 96 ? -5.378 -4.354 -8.310 1.00 94.38 96 THR A CA 1
ATOM 704 C C . THR A 1 96 ? -6.026 -3.994 -9.639 1.00 94.38 96 THR A C 1
ATOM 706 O O . THR A 1 96 ? -6.312 -4.873 -10.453 1.00 94.38 96 THR A O 1
ATOM 709 N N . VAL A 1 97 ? -6.214 -2.699 -9.894 1.00 94.12 97 VAL A N 1
ATOM 710 C CA . VAL A 1 97 ? -6.648 -2.185 -11.201 1.00 94.12 97 VAL A CA 1
ATOM 711 C C . VAL A 1 97 ? -5.429 -1.665 -11.945 1.00 94.12 97 VAL A C 1
ATOM 713 O O . VAL A 1 97 ? -4.941 -0.572 -11.668 1.00 94.12 97 VAL A O 1
ATOM 716 N N . THR A 1 98 ? -4.930 -2.452 -12.898 1.00 92.25 98 THR A N 1
ATOM 717 C CA . THR A 1 98 ? -3.745 -2.086 -13.681 1.00 92.25 98 THR A CA 1
ATOM 718 C C . THR A 1 98 ? -4.092 -1.274 -14.929 1.00 92.25 98 THR A C 1
ATOM 720 O O . THR A 1 98 ? -5.174 -1.421 -15.498 1.00 92.25 98 THR A O 1
ATOM 723 N N . MET A 1 99 ? -3.160 -0.433 -15.384 1.00 89.62 99 MET A N 1
ATOM 724 C CA . MET A 1 99 ? -3.315 0.336 -16.621 1.00 89.62 99 MET A CA 1
ATOM 725 C C . MET A 1 99 ? -2.582 -0.340 -17.784 1.00 89.62 99 MET A C 1
ATOM 727 O O . MET A 1 99 ? -1.379 -0.608 -17.715 1.00 89.62 99 MET A O 1
ATOM 731 N N . GLY A 1 100 ? -3.302 -0.589 -18.879 1.00 89.44 100 GLY A N 1
ATOM 732 C CA . GLY A 1 100 ? -2.757 -1.245 -20.067 1.00 89.44 100 GLY A CA 1
ATOM 733 C C . GLY A 1 100 ? -2.567 -2.749 -19.863 1.00 89.44 100 GLY A C 1
ATOM 734 O O . GLY A 1 100 ? -3.542 -3.493 -19.840 1.00 89.44 100 GLY A O 1
ATOM 735 N N . LEU A 1 101 ? -1.315 -3.195 -19.757 1.00 87.31 101 LEU A N 1
ATOM 736 C CA . LEU A 1 101 ? -0.955 -4.601 -19.547 1.00 87.31 101 LEU A CA 1
ATOM 737 C C . LEU A 1 101 ? -0.483 -4.841 -18.110 1.00 87.31 101 LEU A C 1
ATOM 739 O O . LEU A 1 101 ? -0.032 -3.914 -17.432 1.00 87.31 101 LEU A O 1
ATOM 743 N N . LEU A 1 102 ? -0.531 -6.106 -17.685 1.00 86.88 102 LEU A N 1
ATOM 744 C CA . LEU A 1 102 ? 0.107 -6.554 -16.448 1.00 86.88 102 LEU A CA 1
ATOM 745 C C . LEU A 1 102 ? 1.616 -6.294 -16.503 1.00 86.88 102 LEU A C 1
ATOM 747 O O . LEU A 1 102 ? 2.266 -6.505 -17.532 1.00 86.88 102 LEU A O 1
ATOM 751 N N . LYS A 1 103 ? 2.169 -5.833 -15.380 1.00 87.69 103 LYS A N 1
ATOM 752 C CA . LYS A 1 103 ? 3.610 -5.596 -15.223 1.00 87.69 103 LYS A CA 1
ATOM 753 C C . LYS A 1 103 ? 4.293 -6.923 -14.909 1.00 87.69 103 LYS A C 1
ATOM 755 O O . LYS A 1 103 ? 3.666 -7.821 -14.356 1.00 87.69 103 LYS A O 1
ATOM 760 N N . ARG A 1 104 ? 5.575 -7.064 -15.258 1.00 86.94 104 ARG A N 1
ATOM 761 C CA . ARG A 1 104 ? 6.315 -8.327 -15.067 1.00 86.94 104 ARG A CA 1
ATOM 762 C C . ARG A 1 104 ? 6.321 -8.762 -13.607 1.00 86.94 104 ARG A C 1
ATOM 764 O O . ARG A 1 104 ? 6.045 -9.926 -13.332 1.00 86.94 104 ARG A O 1
ATOM 771 N N . SER A 1 105 ? 6.547 -7.820 -12.700 1.00 85.38 105 SER A N 1
ATOM 772 C CA . SER A 1 105 ? 6.475 -8.037 -11.257 1.00 85.38 105 SER A CA 1
ATOM 773 C C . SER A 1 105 ? 5.156 -8.656 -10.766 1.00 85.38 105 SER A C 1
ATOM 775 O O . SER A 1 105 ? 5.177 -9.377 -9.779 1.00 85.38 105 SER A O 1
ATOM 777 N N . MET A 1 106 ? 4.031 -8.466 -11.468 1.00 87.44 106 MET A N 1
ATOM 778 C CA . MET A 1 106 ? 2.720 -9.039 -11.103 1.00 87.44 106 MET A CA 1
ATOM 779 C C . MET A 1 106 ? 2.564 -10.525 -11.442 1.00 87.44 106 MET A C 1
ATOM 781 O O . MET A 1 106 ? 1.556 -11.132 -11.098 1.00 87.44 106 MET A O 1
ATOM 785 N N . PHE A 1 107 ? 3.517 -11.112 -12.165 1.00 87.12 107 PHE A N 1
ATOM 786 C CA . PHE A 1 107 ? 3.547 -12.554 -12.420 1.00 87.12 107 PHE A CA 1
ATOM 787 C C . PHE A 1 107 ? 4.407 -13.299 -11.392 1.00 87.12 107 PHE A C 1
ATOM 789 O O . PHE A 1 107 ? 4.648 -14.499 -11.548 1.00 87.12 107 PHE A O 1
ATOM 796 N N . HIS A 1 108 ? 4.917 -12.603 -10.373 1.00 80.88 108 HIS A N 1
ATOM 797 C CA . HIS A 1 108 ? 5.753 -13.221 -9.362 1.00 80.88 108 HIS A CA 1
ATOM 798 C C . HIS A 1 108 ? 4.899 -14.113 -8.436 1.00 80.88 108 HIS A C 1
ATOM 800 O O . HIS A 1 108 ? 3.833 -13.700 -8.001 1.00 80.88 108 HIS A O 1
ATOM 806 N N . PRO A 1 109 ? 5.331 -15.334 -8.078 1.00 74.69 109 PRO A N 1
ATOM 807 C CA . PRO A 1 109 ? 4.508 -16.241 -7.265 1.00 74.69 109 PRO A CA 1
ATOM 808 C C . PRO A 1 109 ? 4.206 -15.745 -5.846 1.00 74.69 109 PRO A C 1
ATOM 810 O O . PRO A 1 109 ? 3.352 -16.308 -5.172 1.00 74.69 109 PRO A O 1
ATOM 813 N N . SER A 1 110 ? 4.963 -14.756 -5.367 1.00 67.19 110 SER A N 1
ATOM 814 C CA . SER A 1 110 ? 4.807 -14.175 -4.031 1.00 67.19 110 SER A CA 1
ATOM 815 C C . SER A 1 110 ? 4.010 -12.868 -4.014 1.00 67.19 110 SER A C 1
ATOM 817 O O . SER A 1 110 ? 4.008 -12.202 -2.981 1.00 67.19 110 SER A O 1
ATOM 819 N N . THR A 1 111 ? 3.402 -12.483 -5.141 1.00 62.94 111 THR A N 1
ATOM 820 C CA . THR A 1 111 ? 2.491 -11.331 -5.244 1.00 62.94 111 THR A CA 1
ATOM 821 C C . THR A 1 111 ? 1.044 -11.762 -5.290 1.00 62.94 111 THR A C 1
ATOM 823 O O . THR A 1 111 ? 0.782 -12.811 -5.921 1.00 62.94 111 THR A O 1
#